Protein AF-A0A060C856-F1 (afdb_monomer_lite)

Foldseek 3Di:
DDDPDDDPPPPPDFDADEDADDDPVVVVVVLVVLLVCQVVVVRHQEHEYEDLQADPVLQVVHDSVSHAADDVVNLVVLLVSCVRNVEYEYEHELVRYDLVSLLSNVVSRYHYHHDNYPDDPVSNVSSVVSD

Organism: NCBI:txid267632

Sequence (131 aa):
DNSAGASPFRYNRPPCRHLITDSQTKRDAAIEAAVSAVRTNKGIAGLHLEGPHIAPSRKGVHSIEFMRALTQEDVTLYINTAKRIGTLLVTLAAEQVTPQQVSQLSKNGVIVSIGHSNCTAPQAKALLLLA

Radius of gyration: 16.31 Å; chains: 1; bounding box: 40×49×33 Å

pLDDT: mean 72.15, std 17.0, range [30.95, 92.12]

Structure (mmCIF, N/CA/C/O backbone):
data_AF-A0A060C856-F1
#
_entry.id   AF-A0A060C856-F1
#
loop_
_atom_site.group_PDB
_atom_site.id
_atom_site.type_symbol
_atom_site.label_atom_id
_atom_site.label_alt_id
_atom_site.label_comp_id
_atom_site.label_asym_id
_atom_site.label_entity_id
_atom_site.label_seq_id
_atom_site.pdbx_PDB_ins_code
_atom_site.Cartn_x
_atom_site.Cartn_y
_atom_site.Cartn_z
_atom_site.occupancy
_atom_site.B_iso_or_equiv
_atom_site.auth_seq_id
_atom_site.auth_comp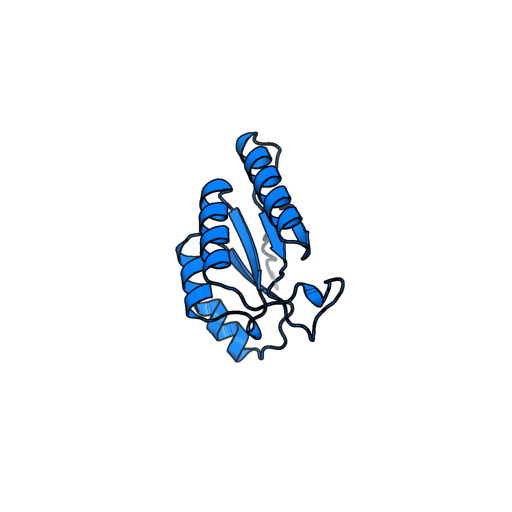_id
_atom_site.auth_asym_id
_atom_site.auth_atom_id
_atom_site.pdbx_PDB_model_num
ATOM 1 N N . ASP A 1 1 ? -30.141 -32.470 -19.690 1.00 45.66 1 ASP A N 1
ATOM 2 C CA . ASP A 1 1 ? -29.035 -32.730 -18.744 1.00 45.66 1 ASP A CA 1
ATOM 3 C C . ASP A 1 1 ? -27.846 -31.819 -19.049 1.00 45.66 1 ASP A C 1
ATOM 5 O O . ASP A 1 1 ? -26.896 -32.215 -19.698 1.00 45.66 1 ASP A O 1
ATOM 9 N N . ASN A 1 2 ? -27.884 -30.567 -18.581 1.00 30.95 2 ASN A N 1
ATOM 10 C CA . ASN A 1 2 ? -26.650 -29.807 -18.349 1.00 30.95 2 ASN A CA 1
ATOM 11 C C . ASN A 1 2 ? -26.927 -28.667 -17.359 1.00 30.95 2 ASN A C 1
ATOM 13 O O . ASN A 1 2 ? -27.214 -27.529 -17.724 1.00 30.95 2 ASN A O 1
ATOM 17 N N . SER A 1 3 ? -26.942 -29.016 -16.078 1.00 36.47 3 SER A N 1
ATOM 18 C CA . SER A 1 3 ? -27.058 -28.101 -14.947 1.00 36.47 3 SER A CA 1
ATOM 19 C C . SER A 1 3 ? -25.671 -27.550 -14.605 1.00 36.47 3 SER A C 1
ATOM 21 O O . SER A 1 3 ? -24.981 -28.063 -13.730 1.00 36.47 3 SER A O 1
ATOM 23 N N . ALA A 1 4 ? -25.255 -26.485 -15.292 1.00 41.16 4 ALA A N 1
ATOM 24 C CA . ALA A 1 4 ? -24.117 -25.675 -14.869 1.00 41.16 4 ALA A CA 1
ATOM 25 C C . ALA A 1 4 ? -24.609 -24.613 -13.872 1.00 41.16 4 ALA A C 1
ATOM 27 O O . ALA A 1 4 ? -25.152 -23.575 -14.249 1.00 41.16 4 ALA A O 1
ATOM 28 N N . GLY A 1 5 ? -24.466 -24.911 -12.580 1.00 33.59 5 GLY A N 1
ATOM 29 C CA . GLY A 1 5 ? -24.758 -23.986 -11.490 1.00 33.59 5 GLY A CA 1
ATOM 30 C C . GLY A 1 5 ? -23.793 -22.801 -11.497 1.00 33.59 5 GLY A C 1
ATOM 31 O O . GLY A 1 5 ? -22.625 -22.935 -11.140 1.00 33.59 5 GLY A O 1
ATOM 32 N N . ALA A 1 6 ? -24.290 -21.624 -11.873 1.00 36.91 6 ALA A N 1
ATOM 33 C CA . ALA A 1 6 ? -23.601 -20.364 -11.641 1.00 36.91 6 ALA A CA 1
ATOM 34 C C . ALA A 1 6 ? -23.678 -20.019 -10.142 1.00 36.91 6 ALA A C 1
ATOM 36 O O . ALA A 1 6 ? -24.733 -19.655 -9.623 1.00 36.91 6 ALA A O 1
ATOM 37 N N . SER A 1 7 ? -22.555 -20.156 -9.438 1.00 37.78 7 SER A N 1
ATOM 38 C CA . SER A 1 7 ? -22.399 -19.700 -8.052 1.00 37.78 7 SER A CA 1
ATOM 39 C C . SER A 1 7 ? -22.501 -18.167 -7.974 1.00 37.78 7 SER A C 1
ATOM 41 O O . SER A 1 7 ? -21.756 -17.479 -8.679 1.00 37.78 7 SER A O 1
ATOM 43 N N . PRO A 1 8 ? -23.344 -17.588 -7.099 1.00 39.88 8 PRO A N 1
ATOM 44 C CA . PRO A 1 8 ? -23.434 -16.149 -6.931 1.00 39.88 8 PRO A CA 1
ATOM 45 C C . PRO A 1 8 ? -22.362 -15.690 -5.934 1.00 39.88 8 PRO A C 1
ATOM 47 O O . PRO A 1 8 ? -22.643 -15.493 -4.753 1.00 39.88 8 PRO A O 1
ATOM 50 N N . PHE A 1 9 ? -21.126 -15.480 -6.393 1.00 33.44 9 PHE A N 1
ATOM 51 C CA . PHE A 1 9 ? -20.144 -14.716 -5.614 1.00 33.44 9 PHE A CA 1
ATOM 52 C C . PHE A 1 9 ? -20.577 -13.240 -5.589 1.00 33.44 9 PHE A C 1
ATOM 54 O O . PHE A 1 9 ? -20.121 -12.407 -6.368 1.00 33.44 9 PHE A O 1
ATOM 61 N N . ARG A 1 10 ? -21.525 -12.908 -4.706 1.00 33.91 10 ARG A N 1
ATOM 62 C CA . ARG A 1 10 ? -21.902 -11.524 -4.412 1.00 33.91 10 ARG A CA 1
ATOM 63 C C . ARG A 1 10 ? -20.791 -10.905 -3.572 1.00 33.91 10 ARG A C 1
ATOM 65 O O . ARG A 1 10 ? -20.646 -11.217 -2.393 1.00 33.91 10 ARG A O 1
ATOM 72 N N . TYR A 1 11 ? -20.002 -10.030 -4.186 1.00 34.84 11 TYR A N 1
ATOM 73 C CA . TYR A 1 11 ? -18.972 -9.244 -3.512 1.00 34.84 11 TYR A CA 1
ATOM 74 C C . TYR A 1 11 ? -19.643 -8.176 -2.632 1.00 34.84 11 TYR A C 1
ATOM 76 O O . TYR A 1 11 ? -19.777 -7.020 -3.015 1.00 34.84 11 TYR A O 1
ATOM 84 N N . ASN A 1 12 ? -20.128 -8.574 -1.455 1.00 35.34 12 ASN A N 1
ATOM 85 C CA . ASN A 1 12 ? -20.744 -7.669 -0.486 1.00 35.34 12 ASN A CA 1
ATOM 86 C C . ASN A 1 12 ? -19.657 -6.970 0.350 1.00 35.34 12 ASN A C 1
ATOM 88 O O . ASN A 1 12 ? -19.565 -7.173 1.560 1.00 35.34 12 ASN A O 1
ATOM 92 N N . ARG A 1 13 ? -18.770 -6.205 -0.303 1.00 44.44 13 ARG A N 1
ATOM 93 C CA . ARG A 1 13 ? -17.803 -5.342 0.391 1.00 44.44 13 ARG A CA 1
ATOM 94 C C . ARG A 1 13 ? -18.301 -3.893 0.348 1.00 44.44 13 ARG A C 1
ATOM 96 O O . ARG A 1 13 ? -18.579 -3.408 -0.749 1.00 44.44 13 ARG A O 1
ATOM 103 N N . PRO A 1 14 ? -18.421 -3.199 1.496 1.00 44.91 14 PRO A N 1
ATOM 104 C CA . PRO A 1 14 ? -18.773 -1.780 1.521 1.00 44.91 14 PRO A CA 1
ATOM 105 C C . PRO A 1 14 ? -17.784 -0.962 0.673 1.00 44.91 14 PRO A C 1
ATOM 107 O O . PRO A 1 14 ? -16.617 -1.352 0.569 1.00 44.91 14 PRO A O 1
ATOM 110 N N . PRO A 1 15 ? -18.208 0.160 0.065 1.00 45.41 15 PRO A N 1
ATOM 111 C CA . PRO A 1 15 ? -17.361 0.916 -0.851 1.00 45.41 15 PRO A CA 1
ATOM 112 C C . PRO A 1 15 ? -16.123 1.479 -0.133 1.00 45.41 15 PRO A C 1
ATOM 114 O O . PRO A 1 15 ? -16.231 2.302 0.777 1.00 45.41 15 PRO A O 1
ATOM 117 N N . CYS A 1 16 ? -14.930 1.059 -0.561 1.00 43.09 16 CYS A N 1
ATOM 118 C CA . CYS A 1 16 ? -13.670 1.691 -0.167 1.00 43.09 16 CYS A CA 1
ATOM 119 C C . CYS A 1 16 ? -13.516 3.027 -0.911 1.00 43.09 16 CYS A C 1
ATOM 121 O O . CYS A 1 16 ? -13.671 3.079 -2.136 1.00 43.09 16 CYS A O 1
ATOM 123 N N . ARG A 1 17 ? -13.178 4.114 -0.204 1.00 54.59 17 ARG A N 1
ATOM 124 C CA . ARG A 1 17 ? -12.761 5.357 -0.876 1.00 54.59 17 ARG A CA 1
ATOM 125 C C . ARG A 1 17 ? -11.376 5.153 -1.489 1.00 54.59 17 ARG A C 1
ATOM 127 O O . ARG A 1 17 ? -10.474 4.646 -0.825 1.00 54.59 17 ARG A O 1
ATOM 134 N N . HIS A 1 18 ? -11.251 5.539 -2.753 1.00 55.03 18 HIS A N 1
ATOM 135 C CA . HIS A 1 18 ? -10.033 5.424 -3.548 1.00 55.03 18 HIS A CA 1
ATOM 136 C C . HIS A 1 18 ? -9.287 6.757 -3.528 1.00 55.03 18 HIS A C 1
ATOM 138 O O . HIS A 1 18 ? -9.886 7.794 -3.819 1.00 55.03 18 HIS A O 1
ATOM 144 N N . LEU A 1 19 ? -7.996 6.728 -3.202 1.00 61.50 19 LEU A N 1
ATOM 145 C CA . LEU A 1 19 ? -7.082 7.826 -3.491 1.00 61.50 19 LEU A CA 1
ATOM 146 C C . LEU A 1 19 ? -6.173 7.415 -4.649 1.00 61.50 19 LEU A C 1
ATOM 148 O O . LEU A 1 19 ? -5.381 6.483 -4.523 1.00 61.50 19 LEU A O 1
ATOM 152 N N . ILE A 1 20 ? -6.282 8.153 -5.748 1.00 60.28 20 ILE A N 1
ATOM 153 C CA . ILE A 1 20 ? -5.380 8.089 -6.900 1.00 60.28 20 ILE A CA 1
ATOM 154 C C . ILE A 1 20 ? -4.147 8.942 -6.563 1.00 60.28 20 ILE A C 1
ATOM 156 O O . ILE A 1 20 ? -4.299 9.986 -5.932 1.00 60.28 20 ILE A O 1
ATOM 160 N N . THR A 1 21 ? -2.945 8.476 -6.925 1.00 52.56 21 THR A N 1
ATOM 161 C CA . THR A 1 21 ? -1.645 9.103 -6.588 1.00 52.56 21 THR A CA 1
ATOM 162 C C . THR A 1 21 ? -1.682 10.627 -6.582 1.00 52.56 21 THR A C 1
ATOM 164 O O . THR A 1 21 ? -2.020 11.252 -7.584 1.00 52.56 21 THR A O 1
ATOM 167 N N . ASP A 1 22 ? -1.240 11.213 -5.473 1.00 60.25 22 ASP A N 1
ATOM 168 C CA . ASP A 1 22 ? -1.159 12.658 -5.282 1.00 60.25 22 ASP A CA 1
ATOM 169 C C . ASP A 1 22 ? -0.044 12.985 -4.265 1.00 60.25 22 ASP A C 1
ATOM 171 O O . ASP A 1 22 ? 0.667 12.086 -3.801 1.00 60.25 22 ASP A O 1
ATOM 175 N N . SER A 1 23 ? 0.133 14.261 -3.913 1.00 67.38 23 SER A N 1
ATOM 176 C CA . SER A 1 23 ? 1.178 14.707 -2.981 1.00 67.38 23 SER A CA 1
ATOM 177 C C . SER A 1 23 ? 1.114 14.010 -1.611 1.00 67.38 23 SER A C 1
ATOM 179 O O . SER A 1 23 ? 0.050 13.583 -1.154 1.00 67.38 23 SER A O 1
ATOM 181 N N . GLN A 1 24 ? 2.253 13.940 -0.905 1.00 71.06 24 GLN A N 1
ATOM 182 C CA . GLN A 1 24 ? 2.327 13.336 0.437 1.00 71.06 24 GLN A CA 1
ATOM 183 C C . GLN A 1 24 ? 1.300 13.952 1.398 1.00 71.06 24 GLN A C 1
ATOM 185 O O . GLN A 1 24 ? 0.558 13.221 2.044 1.00 71.06 24 GLN A O 1
ATOM 190 N N . THR A 1 25 ? 1.153 15.279 1.377 1.00 73.38 25 THR A N 1
ATOM 191 C CA . THR A 1 25 ? 0.169 16.016 2.182 1.00 73.38 25 THR A CA 1
ATOM 192 C C . THR A 1 25 ? -1.267 15.545 1.947 1.00 73.38 25 THR A C 1
ATOM 194 O O . THR A 1 25 ? -2.046 15.431 2.891 1.00 73.38 25 THR A O 1
ATOM 197 N N . LYS A 1 26 ? -1.639 15.245 0.697 1.00 75.88 26 LYS A N 1
ATOM 198 C CA . LYS A 1 26 ? -2.982 14.746 0.378 1.00 75.88 26 LYS A CA 1
ATOM 199 C C . LYS A 1 26 ? -3.163 13.280 0.756 1.00 75.88 26 LYS A C 1
ATOM 201 O O . LYS A 1 26 ? -4.253 12.924 1.198 1.00 75.88 26 LYS A O 1
ATOM 206 N N . ARG A 1 27 ? -2.119 12.445 0.639 1.00 80.88 27 ARG A N 1
ATOM 207 C CA . ARG A 1 27 ? -2.150 11.067 1.166 1.00 80.88 27 ARG A CA 1
ATOM 208 C C . ARG A 1 27 ? -2.420 11.074 2.666 1.00 80.88 27 ARG A C 1
ATOM 210 O O . ARG A 1 27 ? -3.336 10.391 3.112 1.00 80.88 27 ARG A O 1
ATOM 217 N N . ASP A 1 28 ? -1.685 11.890 3.413 1.00 81.25 28 ASP A N 1
ATOM 218 C CA . ASP A 1 28 ? -1.814 11.966 4.868 1.00 81.25 28 ASP A CA 1
ATOM 219 C C . ASP A 1 28 ? -3.199 12.495 5.268 1.00 81.25 28 ASP A C 1
ATOM 221 O O . ASP A 1 28 ? -3.876 11.901 6.107 1.00 81.25 28 ASP A O 1
ATOM 225 N N . ALA A 1 29 ? -3.692 13.538 4.590 1.00 82.56 29 ALA A N 1
ATOM 226 C CA . ALA A 1 29 ? -5.046 14.048 4.804 1.00 82.56 29 ALA A CA 1
ATOM 227 C C . ALA A 1 29 ? -6.132 12.997 4.504 1.00 82.56 29 ALA A C 1
ATOM 229 O O . ALA A 1 29 ? -7.111 12.883 5.245 1.00 82.56 29 ALA A O 1
ATOM 230 N N . ALA A 1 30 ? -5.967 12.203 3.441 1.00 82.44 30 ALA A N 1
ATOM 231 C CA . ALA A 1 30 ? -6.892 11.124 3.102 1.00 82.44 30 ALA A CA 1
ATOM 232 C C . ALA A 1 30 ? -6.866 9.993 4.142 1.00 82.44 30 ALA A C 1
ATOM 234 O O . ALA A 1 30 ? -7.927 9.477 4.501 1.00 82.44 30 ALA A O 1
ATOM 235 N N . ILE A 1 31 ? -5.681 9.641 4.654 1.00 84.12 31 ILE A N 1
ATOM 236 C CA . ILE A 1 31 ? -5.518 8.666 5.737 1.00 84.12 31 ILE A CA 1
ATOM 237 C C . ILE A 1 31 ? -6.264 9.142 6.985 1.00 84.12 31 ILE A C 1
ATOM 239 O O . ILE A 1 31 ? -7.096 8.403 7.510 1.00 84.12 31 ILE A O 1
ATOM 243 N N . GLU A 1 32 ? -6.046 10.381 7.428 1.00 86.06 32 GLU A N 1
ATOM 244 C CA . GLU A 1 32 ? -6.718 10.916 8.618 1.00 86.06 32 GLU A CA 1
ATOM 245 C C . GLU A 1 32 ? -8.241 10.994 8.446 1.00 86.06 32 GLU A C 1
ATOM 247 O O . GLU A 1 32 ? -9.000 10.611 9.344 1.00 86.06 32 GLU A O 1
ATOM 252 N N . ALA A 1 33 ? -8.712 11.409 7.267 1.00 83.50 33 ALA A N 1
ATOM 253 C CA . ALA A 1 33 ? -10.137 11.424 6.955 1.00 83.50 33 ALA A CA 1
ATOM 254 C C . ALA A 1 33 ? -10.751 10.013 6.999 1.00 83.50 33 ALA A C 1
ATOM 256 O O . ALA A 1 33 ? -11.846 9.833 7.541 1.00 83.50 33 ALA A O 1
ATOM 257 N N . ALA A 1 34 ? -10.049 9.007 6.471 1.00 81.62 34 ALA A N 1
ATOM 258 C CA . ALA A 1 34 ? -10.493 7.617 6.495 1.00 81.62 34 ALA A CA 1
ATOM 259 C C . ALA A 1 34 ? -10.506 7.042 7.920 1.00 81.62 34 ALA A C 1
ATOM 261 O O . ALA A 1 34 ? -11.502 6.437 8.316 1.00 81.62 34 ALA A O 1
ATOM 262 N N . VAL A 1 35 ? -9.465 7.295 8.722 1.00 83.69 35 VAL A N 1
ATOM 263 C CA . VAL A 1 35 ? -9.412 6.895 10.140 1.00 83.69 35 VAL A CA 1
ATOM 264 C C . VAL A 1 35 ? -10.597 7.477 10.908 1.00 83.69 35 VAL A C 1
ATOM 266 O O . VAL A 1 35 ? -11.287 6.757 11.632 1.00 83.69 35 VAL A O 1
ATOM 269 N N . SER A 1 36 ? -10.871 8.770 10.732 1.00 84.19 36 SER A N 1
ATOM 270 C CA . SER A 1 36 ? -12.007 9.437 11.373 1.00 84.19 36 SER A CA 1
ATOM 271 C C . SER A 1 36 ? -13.348 8.821 10.954 1.00 84.19 36 SER A C 1
ATOM 273 O O . SER A 1 36 ? -14.212 8.554 11.795 1.00 84.19 36 SER A O 1
ATOM 275 N N . ALA A 1 37 ? -13.521 8.527 9.663 1.00 80.38 37 ALA A N 1
ATOM 276 C CA . ALA A 1 37 ? -14.757 7.953 9.142 1.00 80.38 37 ALA A CA 1
ATOM 277 C C . ALA A 1 37 ? -15.010 6.510 9.606 1.00 80.38 37 ALA A C 1
ATOM 279 O O . ALA A 1 37 ? -16.151 6.182 9.934 1.00 80.38 37 ALA A O 1
ATOM 280 N N . VAL A 1 38 ? -13.966 5.675 9.685 1.00 78.56 38 VAL A N 1
ATOM 281 C CA . VAL A 1 38 ? -14.064 4.312 10.237 1.00 78.56 38 VAL A CA 1
ATOM 282 C C . VAL A 1 38 ? -14.438 4.368 11.717 1.00 78.56 38 VAL A C 1
ATOM 284 O O . VAL A 1 38 ? -15.393 3.718 12.136 1.00 78.56 38 VAL A O 1
ATOM 287 N N . ARG A 1 39 ? -13.761 5.211 12.510 1.00 80.00 39 ARG A N 1
ATOM 288 C CA . ARG A 1 39 ? -14.048 5.360 13.950 1.00 80.00 39 ARG A CA 1
ATOM 289 C C . ARG A 1 39 ? -15.462 5.855 14.240 1.00 80.00 39 ARG A C 1
ATOM 291 O O . ARG A 1 39 ? -16.020 5.522 15.278 1.00 80.00 39 ARG A O 1
ATOM 298 N N . THR A 1 40 ? -16.027 6.659 13.344 1.00 82.88 40 THR A N 1
ATOM 299 C CA . THR A 1 40 ? -17.390 7.198 13.473 1.00 82.88 40 THR A CA 1
ATOM 300 C C . THR A 1 40 ? -18.440 6.363 12.733 1.00 82.88 40 THR A C 1
ATOM 302 O O . THR A 1 40 ? -19.584 6.794 12.617 1.00 82.88 40 THR A O 1
ATOM 305 N N . ASN A 1 41 ? -18.063 5.172 12.247 1.00 72.12 41 ASN A N 1
ATOM 306 C CA . ASN A 1 41 ? -18.912 4.211 11.541 1.00 72.12 41 ASN A CA 1
ATOM 307 C C . ASN A 1 41 ? -19.729 4.823 10.384 1.00 72.12 41 ASN A C 1
ATOM 309 O O . ASN A 1 41 ? -20.880 4.461 10.147 1.00 72.12 41 ASN A O 1
ATOM 313 N N . LYS A 1 42 ? -19.131 5.757 9.632 1.00 70.50 42 LYS A N 1
ATOM 314 C CA . LYS A 1 42 ? -19.785 6.481 8.522 1.00 70.50 42 LYS A CA 1
ATOM 315 C C . LYS A 1 42 ? -19.896 5.658 7.226 1.00 70.50 42 LYS A C 1
ATOM 317 O O . LYS A 1 42 ? -19.812 6.212 6.133 1.00 70.50 42 LYS A O 1
ATOM 322 N N . GLY A 1 43 ? -20.043 4.336 7.331 1.00 66.94 43 GLY A N 1
ATOM 323 C CA . GLY A 1 43 ? -20.219 3.440 6.181 1.00 66.94 43 GLY A CA 1
ATOM 324 C C . GLY A 1 43 ? -18.973 3.221 5.311 1.00 66.94 43 GLY A C 1
ATOM 325 O O . GLY A 1 43 ? -19.098 2.722 4.196 1.00 66.94 43 GLY A O 1
ATOM 326 N N . ILE A 1 44 ? -17.778 3.576 5.797 1.00 68.12 44 ILE A N 1
ATOM 327 C CA . ILE A 1 44 ? -16.497 3.292 5.130 1.00 68.12 44 ILE A CA 1
ATOM 328 C C . ILE A 1 44 ? -15.846 2.093 5.822 1.00 68.12 44 ILE A C 1
ATOM 330 O O . ILE A 1 44 ? -15.646 2.120 7.032 1.00 68.12 44 ILE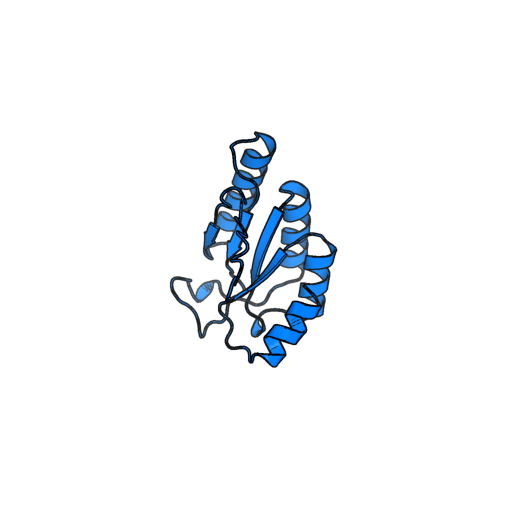 A O 1
ATOM 334 N N . ALA A 1 45 ? -15.503 1.057 5.053 1.00 72.06 45 ALA A N 1
ATOM 335 C CA . ALA A 1 45 ? -14.872 -0.163 5.572 1.00 72.06 45 ALA A CA 1
ATOM 336 C C . ALA A 1 45 ? -13.338 -0.154 5.498 1.00 72.06 45 ALA A C 1
ATOM 338 O O . ALA A 1 45 ? -12.690 -1.032 6.065 1.00 72.06 45 ALA A O 1
ATOM 339 N N . GLY A 1 46 ? -12.757 0.807 4.778 1.00 80.06 46 GLY A N 1
ATOM 340 C CA . GLY A 1 46 ? -11.323 0.859 4.547 1.00 80.06 46 GLY A CA 1
ATOM 341 C C . GLY A 1 46 ? -10.889 1.949 3.576 1.00 80.06 46 GLY A C 1
ATOM 342 O O . GLY A 1 46 ? -11.701 2.736 3.081 1.00 80.06 46 GLY A O 1
ATOM 343 N N . LEU A 1 47 ? -9.590 1.960 3.295 1.00 84.06 47 LEU A N 1
ATOM 344 C CA . LEU A 1 47 ? -8.938 2.892 2.379 1.00 84.06 47 LEU A CA 1
ATOM 345 C C . LEU A 1 47 ? -8.221 2.117 1.270 1.00 84.06 47 LEU A C 1
ATOM 347 O O . LEU A 1 47 ? -7.570 1.110 1.546 1.00 84.06 47 LEU A O 1
ATOM 351 N N . HIS A 1 48 ? -8.328 2.591 0.028 1.00 85.88 48 HIS A N 1
ATOM 352 C CA . HIS A 1 48 ? -7.520 2.106 -1.089 1.00 85.88 48 HIS A CA 1
ATOM 353 C C . HIS A 1 48 ? -6.579 3.219 -1.564 1.00 85.88 48 HIS A C 1
ATOM 355 O O . HIS A 1 48 ? -7.041 4.274 -2.001 1.00 85.88 48 HIS A O 1
ATOM 361 N N . LEU A 1 49 ? -5.271 2.978 -1.464 1.00 81.50 49 LEU A N 1
ATOM 362 C CA . LEU A 1 49 ? -4.212 3.848 -1.970 1.00 81.50 49 LEU A CA 1
ATOM 363 C C . LEU A 1 49 ? -3.659 3.300 -3.291 1.00 81.50 49 LEU A C 1
ATOM 365 O O . LEU A 1 49 ? -3.125 2.193 -3.334 1.00 81.50 49 LEU A O 1
ATOM 369 N N . GLU A 1 50 ? -3.765 4.076 -4.363 1.00 76.56 50 GLU A N 1
ATOM 370 C CA . GLU A 1 50 ? -3.302 3.702 -5.699 1.00 76.56 50 GLU A CA 1
ATOM 371 C C . GLU A 1 50 ? -2.087 4.556 -6.101 1.00 76.56 50 GLU A C 1
ATOM 373 O O . GLU A 1 50 ? -2.213 5.690 -6.574 1.00 76.56 50 GLU A O 1
ATOM 378 N N . GLY A 1 51 ? -0.890 4.004 -5.872 1.00 68.56 51 GLY A N 1
ATOM 379 C CA . GLY A 1 51 ? 0.411 4.679 -5.976 1.00 68.56 51 GLY A CA 1
ATOM 380 C C . GLY A 1 51 ? 0.796 5.507 -4.735 1.00 68.56 51 GLY A C 1
ATOM 381 O O . GLY A 1 51 ? 0.109 5.441 -3.714 1.00 68.56 51 GLY A O 1
ATOM 382 N N . PRO A 1 52 ? 1.935 6.235 -4.740 1.00 68.19 52 PRO A N 1
ATOM 383 C CA . PRO A 1 52 ? 2.739 6.682 -5.889 1.00 68.19 52 PRO A CA 1
ATOM 384 C C . PRO A 1 52 ? 3.688 5.646 -6.511 1.00 68.19 52 PRO A C 1
ATOM 386 O O . PRO A 1 52 ? 4.353 5.939 -7.500 1.00 68.19 52 PRO A O 1
ATOM 389 N N . HIS A 1 53 ? 3.785 4.444 -5.950 1.00 74.75 53 HIS A N 1
ATOM 390 C CA . HIS A 1 53 ? 4.744 3.417 -6.376 1.00 74.75 53 HIS A CA 1
ATOM 391 C C . HIS A 1 53 ? 4.258 2.644 -7.609 1.00 74.75 53 HIS A C 1
ATOM 393 O O . HIS A 1 53 ? 4.125 1.427 -7.564 1.00 74.75 53 HIS A O 1
ATOM 399 N N . ILE A 1 54 ? 3.934 3.352 -8.688 1.00 69.25 54 ILE A N 1
ATOM 400 C CA . ILE A 1 54 ? 3.429 2.799 -9.954 1.00 69.25 54 ILE A CA 1
ATOM 401 C C . ILE A 1 54 ? 4.475 2.929 -11.068 1.00 69.25 54 ILE A C 1
ATOM 403 O O . ILE A 1 54 ? 5.404 3.729 -10.959 1.00 69.25 54 ILE A O 1
ATOM 407 N N . ALA A 1 55 ? 4.351 2.147 -12.144 1.00 62.38 55 ALA A N 1
ATOM 408 C CA . ALA A 1 55 ? 5.319 2.184 -13.231 1.00 62.38 55 ALA A CA 1
ATOM 409 C C . ALA A 1 55 ? 5.184 3.467 -14.066 1.00 62.38 55 ALA A C 1
ATOM 411 O O . ALA A 1 55 ? 4.094 3.747 -14.580 1.00 62.38 55 ALA A O 1
ATOM 412 N N . PRO A 1 56 ? 6.293 4.180 -14.341 1.00 58.81 56 PRO A N 1
ATOM 413 C CA . PRO A 1 56 ? 6.288 5.347 -15.227 1.00 58.81 56 PRO A CA 1
ATOM 414 C C . PRO A 1 56 ? 5.746 5.064 -16.635 1.00 58.81 56 PRO A C 1
ATOM 416 O O . PRO A 1 56 ? 5.140 5.929 -17.267 1.00 58.81 56 PRO A O 1
ATOM 419 N N . SER A 1 57 ? 5.915 3.832 -17.120 1.00 55.00 57 SER A N 1
ATOM 420 C CA . SER A 1 57 ? 5.443 3.373 -18.432 1.00 55.00 57 SER A CA 1
ATOM 421 C C . SER A 1 57 ? 3.922 3.168 -18.513 1.00 55.00 57 SER A C 1
ATOM 423 O O . SER A 1 57 ? 3.379 3.087 -19.613 1.00 55.00 57 SER A O 1
ATOM 425 N N . ARG A 1 58 ? 3.217 3.119 -17.372 1.00 54.34 58 ARG A N 1
ATOM 426 C CA . ARG A 1 58 ? 1.762 2.899 -17.253 1.00 54.34 58 ARG A CA 1
ATOM 427 C C . ARG A 1 58 ? 1.068 4.088 -16.571 1.00 54.34 58 ARG A C 1
ATOM 429 O O . ARG A 1 58 ? 0.087 3.917 -15.863 1.00 54.34 58 ARG A O 1
ATOM 436 N N . LYS A 1 59 ? 1.575 5.304 -16.804 1.00 50.06 59 LYS A N 1
ATOM 437 C CA . LYS A 1 59 ? 1.205 6.534 -16.080 1.00 50.06 59 LYS A CA 1
ATOM 438 C C . LYS A 1 59 ? -0.290 6.86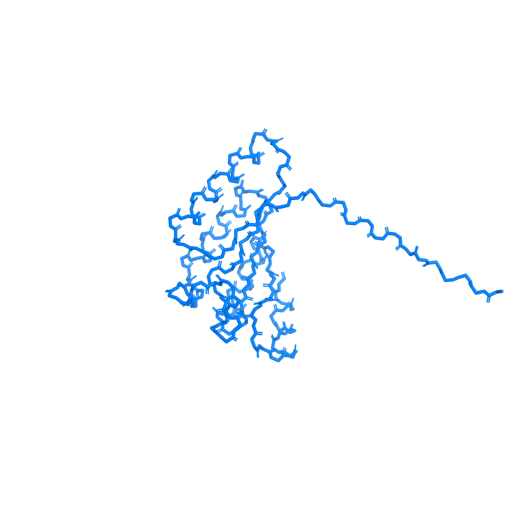4 -15.978 1.00 50.06 59 LYS A C 1
ATOM 440 O O . LYS A 1 59 ? -0.682 7.464 -14.987 1.00 50.06 59 LYS A O 1
ATOM 445 N N . GLY A 1 60 ? -1.129 6.516 -16.958 1.00 58.19 60 GLY A N 1
ATOM 446 C CA . GLY A 1 60 ? -2.551 6.896 -16.936 1.00 58.19 60 GLY A CA 1
ATOM 447 C C . GLY A 1 60 ? -2.754 8.388 -16.603 1.00 58.19 60 GLY A C 1
ATOM 448 O O . GLY A 1 60 ? -2.151 9.243 -17.246 1.00 58.19 60 GLY A O 1
ATOM 449 N N . VAL A 1 61 ? -3.559 8.685 -15.575 1.00 51.22 61 VAL A N 1
ATOM 450 C CA . VAL A 1 61 ? -3.821 10.040 -15.029 1.00 51.22 61 VAL A CA 1
ATOM 451 C C . VAL A 1 61 ? -2.853 10.477 -13.913 1.00 51.22 61 VAL A C 1
ATOM 453 O O . VAL A 1 61 ? -3.036 11.539 -13.323 1.00 51.22 61 VAL A O 1
ATOM 456 N N . HIS A 1 62 ? -1.842 9.671 -13.586 1.00 56.47 62 HIS A N 1
ATOM 457 C CA . HIS A 1 62 ? -0.941 9.922 -12.463 1.00 56.47 62 HIS A CA 1
ATOM 458 C C . HIS A 1 62 ? 0.232 10.830 -12.867 1.00 56.47 62 HIS A C 1
ATOM 460 O O . HIS A 1 62 ? 0.890 10.608 -13.888 1.00 56.47 62 HIS A O 1
ATOM 466 N N . SER A 1 63 ? 0.537 11.831 -12.037 1.00 55.50 63 SER A N 1
ATOM 467 C CA . SER A 1 63 ? 1.671 12.737 -12.251 1.00 55.50 63 SER A CA 1
ATOM 468 C C . SER A 1 63 ? 3.003 12.005 -12.079 1.00 55.50 63 SER A C 1
ATOM 470 O O . SER A 1 63 ? 3.317 11.507 -10.997 1.00 55.50 63 SER A O 1
ATOM 472 N N . ILE A 1 64 ? 3.805 11.983 -13.148 1.00 58.06 64 ILE A N 1
ATOM 473 C CA . ILE A 1 64 ? 5.119 11.314 -13.206 1.00 58.06 64 ILE A CA 1
ATOM 474 C C . ILE A 1 64 ? 6.052 11.797 -12.085 1.00 58.06 64 ILE A C 1
ATOM 476 O O . ILE A 1 64 ? 6.823 11.010 -11.549 1.00 58.06 64 ILE A O 1
ATOM 480 N N . GLU A 1 65 ? 5.943 13.065 -11.690 1.00 57.62 65 GLU A N 1
ATOM 481 C CA . GLU A 1 65 ? 6.807 13.709 -10.691 1.00 57.62 65 GLU A CA 1
ATOM 482 C C . GLU A 1 65 ? 6.738 13.077 -9.295 1.00 57.62 65 GLU A C 1
ATOM 484 O O . GLU A 1 65 ? 7.665 13.232 -8.504 1.00 57.62 65 GLU A O 1
ATOM 489 N N . PHE A 1 66 ? 5.667 12.342 -8.983 1.00 60.59 66 PHE A N 1
ATOM 490 C CA . PHE A 1 66 ? 5.527 11.669 -7.693 1.00 60.59 66 PHE A CA 1
ATOM 491 C C . PHE A 1 66 ? 5.867 10.181 -7.748 1.00 60.59 66 PHE A C 1
ATOM 493 O O . PHE A 1 66 ? 5.943 9.555 -6.692 1.00 60.59 66 PHE A O 1
ATOM 500 N N . MET A 1 67 ? 6.092 9.612 -8.938 1.00 70.62 67 MET A N 1
ATOM 501 C CA . MET A 1 67 ? 6.384 8.189 -9.095 1.00 70.62 67 MET A CA 1
ATOM 502 C C . MET A 1 67 ? 7.770 7.863 -8.552 1.00 70.62 67 MET A C 1
ATOM 504 O O . MET A 1 67 ? 8.781 8.384 -9.019 1.00 70.62 67 MET A O 1
ATOM 508 N N . ARG A 1 68 ? 7.817 6.983 -7.554 1.00 78.00 68 ARG A N 1
ATOM 509 C CA . ARG A 1 68 ? 9.061 6.598 -6.884 1.00 78.00 68 ARG A CA 1
ATOM 510 C C . ARG A 1 68 ? 8.965 5.208 -6.283 1.00 78.00 68 ARG A C 1
ATOM 512 O O . ARG A 1 68 ? 7.870 4.745 -5.952 1.00 78.00 68 ARG A O 1
ATOM 519 N N . ALA A 1 69 ? 10.122 4.603 -6.042 1.00 84.06 69 ALA A N 1
ATOM 520 C CA . ALA A 1 69 ? 10.207 3.334 -5.338 1.00 84.06 69 ALA A CA 1
ATOM 521 C C . ALA A 1 69 ? 9.617 3.449 -3.924 1.00 84.06 69 ALA A C 1
ATOM 523 O O . ALA A 1 69 ? 9.642 4.517 -3.296 1.00 84.06 69 ALA A O 1
ATOM 524 N N . LEU A 1 70 ? 9.062 2.341 -3.441 1.00 87.50 70 LEU A N 1
ATOM 525 C CA . LEU A 1 70 ? 8.583 2.207 -2.072 1.00 87.50 70 LEU A CA 1
ATOM 526 C C . LEU A 1 70 ? 9.772 2.287 -1.113 1.00 87.50 70 LEU A C 1
ATOM 528 O O . LEU A 1 70 ? 10.722 1.512 -1.242 1.00 87.50 70 LEU A O 1
ATOM 532 N N . THR A 1 71 ? 9.730 3.210 -0.152 1.00 90.12 71 THR A N 1
ATOM 533 C CA . THR A 1 71 ? 10.775 3.324 0.876 1.00 90.12 71 THR A CA 1
ATOM 534 C C . THR A 1 71 ? 10.350 2.627 2.166 1.00 90.12 71 THR A C 1
ATOM 536 O O . THR A 1 71 ? 9.197 2.219 2.329 1.00 90.12 71 THR A O 1
ATOM 539 N N . GLN A 1 72 ? 11.281 2.465 3.108 1.00 89.19 72 GLN A N 1
ATOM 540 C CA . GLN A 1 72 ? 10.974 1.840 4.397 1.00 89.19 72 GLN A CA 1
ATOM 541 C C . GLN A 1 72 ? 10.033 2.706 5.254 1.00 89.19 72 GLN A C 1
ATOM 543 O O . GLN A 1 72 ? 9.233 2.185 6.039 1.00 89.19 72 GLN A O 1
ATOM 548 N N . GLU A 1 73 ? 10.084 4.025 5.077 1.00 89.25 73 GLU A N 1
ATOM 549 C CA . GLU A 1 73 ? 9.176 4.979 5.712 1.00 89.25 73 GLU A CA 1
ATOM 550 C C . GLU A 1 73 ? 7.739 4.766 5.222 1.00 89.25 73 GLU A C 1
ATOM 552 O O . GLU A 1 73 ? 6.825 4.708 6.043 1.00 89.25 73 GLU A O 1
ATOM 557 N N . ASP A 1 74 ? 7.531 4.554 3.915 1.00 89.38 74 ASP A N 1
ATOM 558 C CA . ASP A 1 74 ? 6.202 4.233 3.378 1.00 89.38 74 ASP A CA 1
ATOM 559 C C . ASP A 1 74 ? 5.682 2.896 3.914 1.00 89.38 74 ASP A C 1
ATOM 561 O O . ASP A 1 74 ? 4.512 2.792 4.279 1.00 89.38 74 ASP A O 1
ATOM 565 N N . VAL A 1 75 ? 6.546 1.877 4.011 1.00 90.62 75 VAL A N 1
ATOM 566 C CA . VAL A 1 75 ? 6.166 0.582 4.601 1.00 90.62 75 VAL A CA 1
ATOM 567 C C . VAL A 1 75 ? 5.663 0.778 6.029 1.00 90.62 75 VAL A C 1
ATOM 569 O O . VAL A 1 75 ? 4.595 0.286 6.394 1.00 90.62 75 VAL A O 1
ATOM 572 N N . THR A 1 76 ? 6.400 1.549 6.828 1.00 92.06 76 THR A N 1
ATOM 573 C CA . THR A 1 76 ? 6.030 1.857 8.215 1.00 92.06 76 THR A CA 1
ATOM 574 C C . THR A 1 76 ? 4.709 2.628 8.282 1.00 92.06 76 THR A C 1
ATOM 576 O O . THR A 1 76 ? 3.836 2.297 9.089 1.00 92.06 76 THR A O 1
ATOM 579 N N . LEU A 1 77 ? 4.523 3.613 7.399 1.00 90.56 77 LEU A N 1
ATOM 580 C CA . LEU A 1 77 ? 3.293 4.395 7.286 1.00 90.56 77 LEU A CA 1
ATOM 581 C C . LEU A 1 77 ? 2.081 3.513 6.963 1.00 90.56 77 LEU A C 1
ATOM 583 O O . LEU A 1 77 ? 1.051 3.620 7.635 1.00 90.56 77 LEU A O 1
ATOM 587 N N . TYR A 1 78 ? 2.185 2.629 5.969 1.00 91.38 78 TYR A N 1
ATOM 588 C CA . TYR A 1 78 ? 1.079 1.763 5.555 1.00 91.38 78 TYR A CA 1
ATOM 589 C C . TYR A 1 78 ? 0.720 0.741 6.632 1.00 91.38 78 TYR A C 1
ATOM 591 O O . TYR A 1 78 ? -0.462 0.551 6.915 1.00 91.38 78 TYR A O 1
ATOM 599 N N . ILE A 1 79 ? 1.711 0.162 7.313 1.00 92.06 79 ILE A N 1
ATOM 600 C CA . ILE A 1 79 ? 1.479 -0.742 8.448 1.00 92.06 79 ILE A CA 1
ATOM 601 C C . ILE A 1 79 ? 0.732 -0.024 9.578 1.00 92.06 79 ILE A C 1
ATOM 603 O O . ILE A 1 79 ? -0.264 -0.531 10.098 1.00 92.06 79 ILE A O 1
ATOM 607 N N . ASN A 1 80 ? 1.178 1.176 9.951 1.00 91.19 80 ASN A N 1
ATOM 608 C CA . ASN A 1 80 ? 0.516 1.961 10.992 1.00 91.19 80 ASN A CA 1
ATOM 609 C C . ASN A 1 80 ? -0.899 2.379 10.572 1.00 91.19 80 ASN A C 1
ATOM 611 O O . ASN A 1 80 ? -1.817 2.381 11.390 1.00 91.19 80 ASN A O 1
ATOM 615 N N . THR A 1 81 ? -1.097 2.682 9.292 1.00 88.50 81 THR A N 1
ATOM 616 C CA . THR A 1 81 ? -2.405 3.026 8.731 1.00 88.50 81 THR A CA 1
ATOM 617 C C . THR A 1 81 ? -3.366 1.839 8.769 1.00 88.50 81 THR A C 1
ATOM 619 O O . THR A 1 81 ? -4.495 1.992 9.236 1.00 88.50 81 THR A O 1
ATOM 622 N N . ALA A 1 82 ? -2.926 0.645 8.364 1.00 89.19 82 ALA A N 1
ATOM 623 C CA . ALA A 1 82 ? -3.737 -0.571 8.425 1.00 89.19 82 ALA A CA 1
ATOM 624 C C . ALA A 1 82 ? -4.196 -0.883 9.855 1.00 89.19 82 ALA A C 1
ATOM 626 O O . ALA A 1 82 ? -5.373 -1.154 10.072 1.00 89.19 82 ALA A O 1
ATOM 627 N N . LYS A 1 83 ? -3.318 -0.716 10.854 1.00 89.44 83 LYS A N 1
ATOM 628 C CA . LYS A 1 83 ? -3.681 -0.866 12.277 1.00 89.44 83 LYS A CA 1
ATOM 629 C C . LYS A 1 83 ? -4.764 0.118 12.736 1.00 89.44 83 LYS A C 1
ATOM 631 O O . LYS A 1 83 ? -5.534 -0.205 13.634 1.00 89.44 83 LYS A O 1
ATOM 636 N N . ARG A 1 84 ? -4.823 1.317 12.147 1.00 88.81 84 ARG A N 1
ATOM 637 C CA . ARG A 1 84 ? -5.790 2.370 12.512 1.00 88.81 84 ARG A CA 1
ATOM 638 C C . ARG A 1 84 ? -7.126 2.246 11.774 1.00 88.81 84 ARG A C 1
ATOM 640 O O . ARG A 1 84 ? -8.149 2.632 12.331 1.00 88.81 84 ARG A O 1
ATOM 647 N N . ILE A 1 85 ? -7.109 1.763 10.530 1.00 83.25 85 ILE A N 1
ATOM 648 C CA . ILE A 1 85 ? -8.273 1.712 9.622 1.00 83.25 85 ILE A CA 1
ATOM 649 C C . ILE A 1 85 ? -8.901 0.308 9.566 1.00 83.25 85 ILE A C 1
ATOM 651 O O . ILE A 1 85 ? -10.067 0.163 9.208 1.00 83.25 85 ILE A O 1
ATOM 655 N N . GLY A 1 86 ? -8.153 -0.739 9.914 1.00 84.25 86 GLY A N 1
ATOM 656 C CA . GLY A 1 86 ? -8.574 -2.137 9.820 1.00 84.25 86 GLY A CA 1
ATOM 657 C C . GLY A 1 86 ? -8.360 -2.722 8.424 1.00 84.25 86 GLY A C 1
ATOM 658 O O . GLY A 1 86 ? -7.638 -3.703 8.285 1.00 84.25 86 GLY A O 1
ATOM 659 N N . THR A 1 87 ? -8.928 -2.101 7.382 1.00 85.50 87 THR A N 1
ATOM 660 C CA . THR A 1 87 ? -8.744 -2.546 5.986 1.00 85.50 87 THR A CA 1
ATOM 661 C C . THR A 1 87 ? -8.006 -1.491 5.167 1.00 85.50 87 THR A C 1
ATOM 663 O O . THR A 1 87 ? -8.563 -0.437 4.849 1.00 85.50 87 THR A O 1
ATOM 666 N N . LEU A 1 88 ? -6.765 -1.790 4.778 1.00 89.25 88 LEU A N 1
ATOM 667 C CA . LEU A 1 88 ? -5.980 -0.972 3.852 1.00 89.25 88 LEU A CA 1
ATOM 668 C C . LEU A 1 88 ? -5.614 -1.798 2.618 1.00 89.25 88 LEU A C 1
ATOM 670 O O . LEU A 1 88 ? -4.985 -2.844 2.749 1.00 89.25 88 LEU A O 1
ATOM 674 N N . LEU A 1 89 ? -5.985 -1.309 1.437 1.00 88.25 89 LEU A N 1
ATOM 675 C CA . LEU A 1 89 ? -5.551 -1.830 0.143 1.00 88.25 89 LEU A CA 1
ATOM 676 C C . LEU A 1 89 ? -4.528 -0.865 -0.455 1.00 88.25 89 LEU A C 1
ATOM 678 O O . LEU A 1 89 ? -4.788 0.336 -0.516 1.00 88.25 89 LEU A O 1
ATOM 682 N N . VAL A 1 90 ? -3.386 -1.372 -0.910 1.00 87.06 90 VAL A N 1
ATOM 683 C CA . VAL A 1 90 ? -2.373 -0.569 -1.605 1.00 87.06 90 VAL A CA 1
ATOM 684 C C . VAL A 1 90 ? -2.059 -1.206 -2.950 1.00 87.06 90 VAL A C 1
ATOM 686 O O . VAL A 1 90 ? -1.675 -2.374 -3.006 1.00 87.06 90 VAL A O 1
ATOM 689 N N . THR A 1 91 ? -2.207 -0.437 -4.028 1.00 86.00 91 THR A N 1
ATOM 690 C CA . THR A 1 91 ? -1.802 -0.856 -5.372 1.00 86.00 91 THR A CA 1
ATOM 691 C C . THR A 1 91 ? -0.387 -0.366 -5.672 1.00 86.00 91 THR A C 1
ATOM 693 O O . THR A 1 91 ? -0.105 0.833 -5.598 1.00 86.00 91 THR A O 1
ATOM 696 N N . LEU A 1 92 ? 0.496 -1.310 -6.002 1.00 85.62 92 LEU A N 1
ATOM 697 C CA . LEU A 1 92 ? 1.928 -1.115 -6.225 1.00 85.62 92 LEU A CA 1
ATOM 698 C C . LEU A 1 92 ? 2.332 -1.715 -7.579 1.00 85.62 92 LEU A C 1
ATOM 700 O O . LEU A 1 92 ? 1.820 -2.758 -7.984 1.00 85.62 92 LEU A O 1
ATOM 704 N N . ALA A 1 93 ? 3.290 -1.100 -8.261 1.00 83.62 93 ALA A N 1
ATOM 705 C CA . ALA A 1 93 ? 3.943 -1.685 -9.420 1.00 83.62 93 ALA A CA 1
ATOM 706 C C . ALA A 1 93 ? 5.106 -2.576 -8.980 1.00 83.62 93 ALA A C 1
ATOM 708 O O . ALA A 1 93 ? 5.900 -2.198 -8.117 1.00 83.62 93 ALA A O 1
ATOM 709 N N . ALA A 1 94 ? 5.229 -3.751 -9.598 1.00 79.94 94 ALA A N 1
ATOM 710 C CA . ALA A 1 94 ? 6.226 -4.750 -9.225 1.00 79.94 94 ALA A CA 1
ATOM 711 C C . ALA A 1 94 ? 7.673 -4.246 -9.372 1.00 79.94 94 ALA A C 1
ATOM 713 O O . ALA A 1 94 ? 8.542 -4.654 -8.612 1.00 79.94 94 ALA A O 1
ATOM 714 N N . GLU A 1 95 ? 7.936 -3.342 -10.317 1.00 79.31 95 GLU A N 1
ATOM 715 C CA . GLU A 1 95 ? 9.249 -2.721 -10.525 1.00 79.31 95 GLU A CA 1
ATOM 716 C C . GLU A 1 95 ? 9.595 -1.625 -9.503 1.00 79.31 95 GLU A C 1
ATOM 718 O O . GLU A 1 95 ? 10.731 -1.162 -9.479 1.00 79.31 95 GLU A O 1
ATOM 723 N N . GLN A 1 96 ? 8.643 -1.196 -8.667 1.00 83.00 96 GLN A N 1
ATOM 724 C CA . GLN A 1 96 ? 8.837 -0.152 -7.650 1.00 83.00 96 GLN A CA 1
ATOM 725 C C . GLN A 1 96 ? 8.906 -0.711 -6.219 1.00 83.00 96 GLN A C 1
ATOM 727 O O . GLN A 1 96 ? 8.976 0.063 -5.261 1.00 83.00 96 GLN A O 1
ATOM 732 N N . VAL A 1 97 ? 8.869 -2.038 -6.057 1.00 86.44 97 VAL A N 1
ATOM 733 C CA . VAL A 1 97 ? 8.838 -2.716 -4.755 1.00 86.44 97 VAL A CA 1
ATOM 734 C C . VAL A 1 97 ? 9.753 -3.930 -4.736 1.00 86.44 97 VAL A C 1
ATOM 736 O O . VAL A 1 97 ? 9.993 -4.572 -5.755 1.00 86.44 97 VAL A O 1
ATOM 739 N N . THR A 1 98 ? 10.233 -4.289 -3.551 1.00 88.06 98 THR A N 1
ATOM 740 C CA . THR A 1 98 ? 10.967 -5.540 -3.340 1.00 88.06 98 THR A CA 1
ATOM 741 C C . THR A 1 98 ? 10.058 -6.629 -2.753 1.00 88.06 98 THR A C 1
ATOM 743 O O . THR A 1 98 ? 9.111 -6.321 -2.021 1.00 88.06 98 THR A O 1
ATOM 746 N N . PRO A 1 99 ? 10.368 -7.921 -2.982 1.00 87.69 99 PRO A N 1
ATOM 747 C CA . PRO A 1 99 ? 9.670 -9.043 -2.346 1.00 87.69 99 PRO A CA 1
ATOM 748 C C . PRO A 1 99 ? 9.603 -8.943 -0.813 1.00 87.69 99 PRO A C 1
ATOM 750 O O . PRO A 1 99 ? 8.587 -9.269 -0.199 1.00 87.69 99 PRO A O 1
ATOM 753 N N . GLN A 1 100 ? 10.677 -8.450 -0.188 1.00 89.38 100 GLN A N 1
ATOM 754 C CA . GLN A 1 100 ? 10.749 -8.270 1.261 1.00 89.38 100 GLN A CA 1
ATOM 755 C C . GLN A 1 100 ? 9.736 -7.231 1.753 1.00 89.38 100 GLN A C 1
ATOM 757 O O . GLN A 1 100 ? 9.053 -7.476 2.746 1.00 89.38 100 GLN A O 1
ATOM 762 N N . GLN A 1 101 ? 9.601 -6.104 1.051 1.00 90.94 101 GLN A N 1
ATOM 763 C CA . GLN A 1 101 ? 8.637 -5.062 1.408 1.00 90.94 101 GLN A CA 1
ATOM 764 C C . GLN A 1 101 ? 7.193 -5.547 1.247 1.00 90.94 101 GLN A C 1
ATOM 766 O O . GLN A 1 101 ? 6.378 -5.315 2.135 1.00 90.94 101 GLN A O 1
ATOM 771 N N . VAL A 1 102 ? 6.884 -6.275 0.166 1.00 88.62 102 VAL A N 1
ATOM 772 C CA . VAL A 1 102 ? 5.552 -6.881 -0.024 1.00 88.62 102 VAL A CA 1
ATOM 773 C C . VAL A 1 102 ? 5.231 -7.844 1.121 1.00 88.62 102 VAL A C 1
ATOM 775 O O . VAL A 1 102 ? 4.186 -7.717 1.754 1.00 88.62 102 VAL A O 1
ATOM 778 N N . SER A 1 103 ? 6.173 -8.723 1.479 1.00 89.56 103 SER A N 1
ATOM 779 C CA . SER A 1 103 ? 5.998 -9.641 2.609 1.00 89.56 103 SER A CA 1
ATOM 780 C C . SER A 1 103 ? 5.797 -8.907 3.942 1.00 89.56 103 SER A C 1
ATOM 782 O O . SER A 1 103 ? 4.978 -9.324 4.760 1.00 89.56 103 SER A O 1
ATOM 784 N N . GLN A 1 104 ? 6.521 -7.807 4.179 1.00 91.31 104 GLN A N 1
ATOM 785 C CA . GLN A 1 104 ? 6.354 -6.990 5.385 1.00 91.31 104 GLN A CA 1
ATOM 786 C C . GLN A 1 104 ? 4.961 -6.359 5.464 1.00 91.31 104 GLN A C 1
ATOM 788 O O . GLN A 1 104 ? 4.348 -6.398 6.530 1.00 91.31 104 GLN A O 1
ATOM 793 N N . LEU A 1 105 ? 4.460 -5.806 4.359 1.00 91.25 105 LEU A N 1
ATOM 794 C CA . LEU A 1 105 ? 3.132 -5.200 4.286 1.00 91.25 105 LEU A CA 1
ATOM 795 C C . LEU A 1 105 ? 2.032 -6.231 4.576 1.00 91.25 105 LEU A C 1
ATOM 797 O O . LEU A 1 105 ? 1.238 -6.032 5.500 1.00 91.25 105 LEU A O 1
ATOM 801 N N . SER A 1 106 ? 2.036 -7.360 3.867 1.00 90.62 106 SER A N 1
ATOM 802 C CA . SER A 1 106 ? 0.992 -8.381 4.006 1.00 90.62 106 SER A CA 1
ATOM 803 C C . SER A 1 106 ? 0.967 -9.042 5.377 1.00 90.62 106 SER A C 1
ATOM 805 O O . SER A 1 106 ? -0.097 -9.176 5.982 1.00 90.62 106 SER A O 1
ATOM 807 N N . LYS A 1 107 ? 2.138 -9.359 5.949 1.00 91.75 107 LYS A N 1
ATOM 808 C CA . LYS A 1 107 ? 2.231 -9.895 7.323 1.00 91.75 107 LYS A CA 1
ATOM 809 C C . LYS A 1 107 ? 1.654 -8.952 8.380 1.00 91.75 107 LYS A C 1
ATOM 811 O O . LYS A 1 107 ? 1.312 -9.400 9.469 1.00 91.75 107 LYS A O 1
ATOM 816 N N . ASN A 1 108 ? 1.561 -7.661 8.076 1.00 92.12 108 ASN A N 1
ATOM 817 C CA . ASN A 1 108 ? 1.049 -6.635 8.977 1.00 92.12 108 ASN A CA 1
ATOM 818 C C . ASN A 1 108 ? -0.374 -6.166 8.615 1.00 92.12 108 ASN A C 1
ATOM 820 O O . ASN A 1 108 ? -0.809 -5.119 9.093 1.00 92.12 108 ASN A O 1
ATOM 824 N N . GLY A 1 109 ? -1.110 -6.937 7.805 1.00 87.94 109 GLY A N 1
ATOM 825 C CA . GLY A 1 109 ? -2.531 -6.701 7.532 1.00 87.94 109 GLY A CA 1
ATOM 826 C C . GLY A 1 109 ? -2.820 -5.683 6.426 1.00 87.94 109 GLY A C 1
ATOM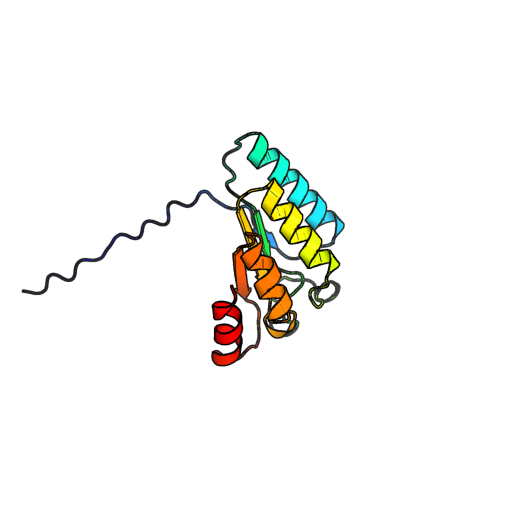 827 O O . GLY A 1 109 ? -3.960 -5.243 6.287 1.00 87.94 109 GLY A O 1
ATOM 828 N N . VAL A 1 110 ? -1.815 -5.301 5.634 1.00 90.75 110 VAL A N 1
ATOM 829 C CA . VAL A 1 110 ? -2.017 -4.500 4.420 1.00 90.75 110 VAL A CA 1
ATOM 830 C C . VAL A 1 110 ? -2.348 -5.440 3.264 1.00 90.75 110 VAL A C 1
ATOM 832 O O . VAL A 1 110 ? -1.597 -6.368 2.991 1.00 90.75 110 VAL A O 1
ATOM 835 N N . ILE A 1 111 ? -3.442 -5.190 2.550 1.00 89.81 111 ILE A N 1
ATOM 836 C CA . ILE A 1 111 ? -3.766 -5.921 1.324 1.00 89.81 111 ILE A CA 1
ATOM 837 C C . ILE A 1 111 ? -2.949 -5.302 0.189 1.00 89.81 111 ILE A C 1
ATOM 839 O O . ILE A 1 111 ? -3.116 -4.121 -0.123 1.00 89.81 111 ILE A O 1
ATOM 843 N N . VAL A 1 112 ? -2.069 -6.085 -0.431 1.00 87.62 112 VAL A N 1
ATOM 844 C CA . VAL A 1 112 ? -1.252 -5.630 -1.561 1.00 87.62 112 VAL A CA 1
ATOM 845 C C . VAL A 1 112 ? -1.898 -6.059 -2.874 1.00 87.62 112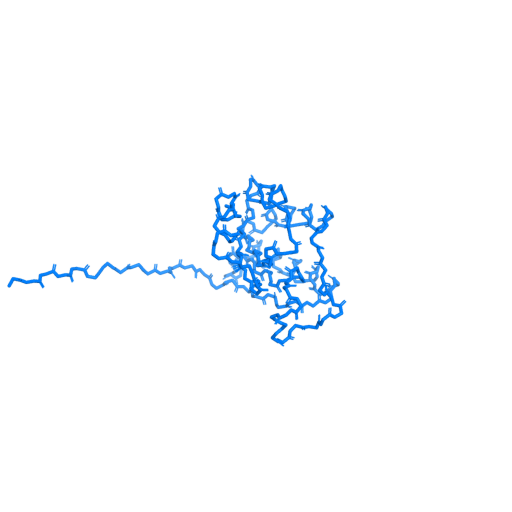 VAL A C 1
ATOM 847 O O . VAL A 1 112 ? -2.216 -7.227 -3.080 1.00 87.62 112 VAL A O 1
ATOM 850 N N . SER A 1 113 ? -2.073 -5.103 -3.780 1.00 86.31 113 SER A N 1
ATOM 851 C CA . SER A 1 113 ? -2.484 -5.327 -5.163 1.00 86.31 113 SER A CA 1
ATOM 852 C C . SER A 1 113 ? -1.327 -4.962 -6.088 1.00 86.31 113 SER A C 1
ATOM 854 O O . SER A 1 113 ? -0.705 -3.914 -5.919 1.00 86.31 113 SER A O 1
ATOM 856 N N . ILE A 1 114 ? -1.025 -5.814 -7.070 1.00 82.00 114 ILE A N 1
ATOM 857 C CA . ILE A 1 114 ? -0.047 -5.488 -8.113 1.00 82.00 114 ILE A CA 1
ATOM 858 C C . ILE A 1 114 ? -0.796 -4.911 -9.312 1.00 82.00 114 ILE A C 1
ATOM 860 O O . ILE A 1 114 ? -1.612 -5.592 -9.930 1.00 82.00 114 ILE A O 1
ATOM 864 N N . GLY A 1 115 ? -0.516 -3.653 -9.642 1.00 71.62 115 GLY A N 1
ATOM 865 C CA . GLY A 1 115 ? -1.198 -2.910 -10.701 1.00 71.62 115 GLY A CA 1
ATOM 866 C C . GLY A 1 115 ? -0.304 -1.825 -11.289 1.00 71.62 115 GLY A C 1
ATOM 867 O O . GLY A 1 115 ? 0.726 -1.484 -10.712 1.00 71.62 115 GLY A O 1
ATOM 868 N N . HIS A 1 116 ? -0.669 -1.313 -12.469 1.00 71.88 116 HIS A N 1
ATOM 869 C CA . HIS A 1 116 ? 0.124 -0.309 -13.204 1.00 71.88 116 HIS A CA 1
ATOM 870 C C . HIS A 1 116 ? 1.601 -0.684 -13.342 1.00 71.88 116 HIS A C 1
ATOM 872 O O . HIS A 1 116 ? 2.476 0.164 -13.225 1.00 71.88 116 HIS A O 1
ATOM 878 N N . SER A 1 117 ? 1.868 -1.968 -13.561 1.00 58.31 117 SER A N 1
ATOM 879 C CA . SER A 1 117 ? 3.205 -2.537 -13.688 1.00 58.31 117 SER A CA 1
ATOM 880 C C . SER A 1 117 ? 3.453 -2.984 -15.124 1.00 58.31 117 SER A C 1
ATOM 882 O O . SER A 1 117 ? 2.522 -3.415 -15.811 1.00 58.31 117 SER A O 1
ATOM 884 N N . ASN A 1 118 ? 4.703 -2.911 -15.581 1.00 65.00 118 ASN A N 1
ATOM 885 C CA . ASN A 1 118 ? 5.124 -3.568 -16.817 1.00 65.00 118 ASN A CA 1
ATOM 886 C C . ASN A 1 118 ? 5.737 -4.957 -16.571 1.00 65.00 118 ASN A C 1
ATOM 888 O O . ASN A 1 118 ? 6.467 -5.478 -17.415 1.00 65.00 118 ASN A O 1
ATOM 892 N N . CYS A 1 119 ? 5.480 -5.553 -15.406 1.00 58.03 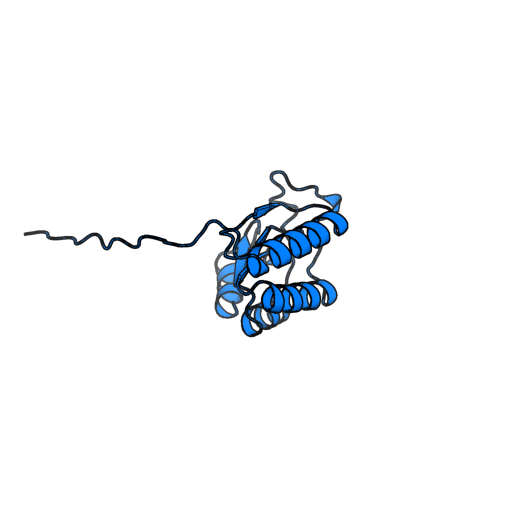119 CYS A N 1
ATOM 893 C CA . CYS A 1 119 ? 6.025 -6.852 -15.065 1.00 58.03 119 CYS A CA 1
ATOM 894 C C . CYS A 1 119 ? 5.441 -7.978 -15.914 1.00 58.03 119 CYS A C 1
ATOM 896 O O . CYS A 1 119 ? 4.269 -7.988 -16.296 1.00 58.03 119 CYS A O 1
ATOM 898 N N . THR A 1 120 ? 6.269 -8.988 -16.137 1.00 70.00 120 THR A N 1
ATOM 899 C CA . THR A 1 120 ? 5.843 -10.251 -16.732 1.00 70.00 120 THR A CA 1
ATOM 900 C C . THR A 1 120 ? 4.957 -11.036 -15.758 1.00 70.00 120 THR A C 1
ATOM 902 O O . THR A 1 120 ? 5.060 -10.888 -14.537 1.00 70.00 120 THR A O 1
ATOM 905 N N . ALA A 1 121 ? 4.104 -11.924 -16.278 1.00 67.31 121 ALA A N 1
ATOM 906 C CA . ALA A 1 121 ? 3.255 -12.776 -15.440 1.00 67.31 121 ALA A CA 1
ATOM 907 C C . ALA A 1 121 ? 4.038 -13.579 -14.367 1.00 67.31 121 ALA A C 1
ATOM 909 O O . ALA A 1 121 ? 3.559 -13.656 -13.234 1.00 67.31 121 ALA A O 1
ATOM 910 N N . PRO A 1 122 ? 5.249 -14.118 -14.638 1.00 70.06 122 PRO A N 1
ATOM 911 C CA . PRO A 1 122 ? 6.075 -14.746 -13.604 1.00 70.06 122 PRO A CA 1
ATOM 912 C C . PRO A 1 122 ? 6.500 -13.793 -12.477 1.00 70.06 122 PRO A C 1
ATOM 914 O O . PRO A 1 122 ? 6.467 -14.182 -11.311 1.00 70.06 122 PRO A O 1
ATOM 917 N N . GLN A 1 123 ? 6.855 -12.545 -12.798 1.00 68.31 123 GLN A N 1
ATOM 918 C CA . GLN A 1 123 ? 7.244 -11.536 -11.804 1.00 68.31 123 GLN A CA 1
ATOM 919 C C . GLN A 1 123 ? 6.059 -11.128 -10.921 1.00 68.31 123 GLN A C 1
ATOM 921 O O . GLN A 1 123 ? 6.198 -11.078 -9.700 1.00 68.31 123 GLN A O 1
ATOM 926 N N . ALA A 1 124 ? 4.880 -10.917 -11.516 1.00 65.56 124 ALA A N 1
ATOM 927 C CA . ALA A 1 124 ? 3.653 -10.666 -10.758 1.00 65.56 124 ALA A CA 1
ATOM 928 C C . ALA A 1 124 ? 3.333 -11.836 -9.816 1.00 65.56 124 ALA A C 1
ATOM 930 O O . ALA A 1 124 ? 3.055 -11.634 -8.636 1.00 65.56 124 ALA A O 1
ATOM 931 N N . LYS A 1 125 ? 3.428 -13.075 -10.319 1.00 67.31 125 LYS A N 1
ATOM 932 C CA . LYS A 1 125 ? 3.150 -14.286 -9.539 1.00 67.31 125 LYS A CA 1
ATOM 933 C C . LYS A 1 125 ? 4.098 -14.440 -8.349 1.00 67.31 125 LYS A C 1
ATOM 935 O O . LYS A 1 125 ? 3.643 -14.804 -7.272 1.00 67.31 125 LYS A O 1
ATOM 940 N N . ALA A 1 126 ? 5.384 -14.143 -8.521 1.00 67.44 126 ALA A N 1
ATOM 941 C CA . ALA A 1 126 ? 6.358 -14.214 -7.434 1.00 67.44 126 ALA A CA 1
ATOM 942 C C . ALA A 1 126 ? 6.016 -13.260 -6.276 1.00 67.44 126 ALA A C 1
ATOM 944 O O . ALA A 1 126 ? 6.166 -13.637 -5.118 1.00 67.44 126 ALA A O 1
ATOM 945 N N . LEU A 1 127 ? 5.512 -12.058 -6.575 1.00 67.31 127 LEU A N 1
ATOM 946 C CA . LEU A 1 127 ? 5.079 -11.100 -5.553 1.00 67.31 127 LEU A CA 1
ATOM 947 C C . LEU A 1 127 ? 3.732 -11.479 -4.930 1.00 67.31 127 LEU A C 1
ATOM 949 O O . LEU A 1 127 ? 3.578 -11.356 -3.721 1.00 67.31 127 LEU A O 1
ATOM 953 N N . LEU A 1 128 ? 2.783 -11.985 -5.722 1.00 65.38 128 LEU A N 1
ATOM 954 C CA . LEU A 1 128 ? 1.478 -12.430 -5.219 1.00 65.38 128 LEU A CA 1
ATOM 955 C C . LEU A 1 128 ? 1.582 -13.616 -4.253 1.00 65.38 128 LEU A C 1
ATOM 957 O O . LEU A 1 128 ? 0.759 -13.735 -3.359 1.00 65.38 128 LEU A O 1
ATOM 961 N N . LEU A 1 129 ? 2.593 -14.479 -4.393 1.00 70.81 129 LEU A N 1
ATOM 962 C CA . LEU A 1 129 ? 2.847 -15.562 -3.431 1.00 70.81 129 LEU A CA 1
ATOM 963 C C . LEU A 1 129 ? 3.318 -15.057 -2.057 1.00 70.81 129 LEU A C 1
ATOM 965 O O . LEU A 1 129 ? 3.349 -15.826 -1.099 1.00 70.81 129 LEU A O 1
ATOM 969 N N . LEU A 1 130 ? 3.719 -13.790 -1.973 1.00 67.62 130 LEU A N 1
ATOM 970 C CA . LEU A 1 130 ? 4.168 -13.134 -0.748 1.00 67.62 130 LEU A CA 1
ATOM 971 C C . LEU A 1 130 ? 3.112 -12.180 -0.178 1.00 67.62 130 LEU A C 1
ATOM 973 O O . LEU A 1 130 ? 3.341 -11.644 0.911 1.00 67.62 130 LEU A O 1
ATOM 977 N N . ALA A 1 131 ? 2.029 -11.949 -0.930 1.00 61.38 131 ALA A N 1
ATOM 978 C CA . ALA A 1 131 ? 0.972 -10.997 -0.626 1.00 61.38 131 ALA A CA 1
ATOM 979 C C . ALA A 1 131 ? -0.180 -11.646 0.150 1.00 61.38 131 ALA A C 1
ATOM 981 O O . ALA A 1 131 ? -0.733 -10.931 1.017 1.00 61.38 131 ALA A O 1
#

InterPro domains:
  IPR032466 Metal-dependent hydrolase [SSF51556] (18-127)

Secondary structure (DSSP, 8-state):
------------PPPPEEEES--HHHHHHHHHHHHHHHHTT-S---EEEE-SS--GGG-TTS-GGG--PPPHHHHHHHHHHHHHHS-EEEEE-GGG--HHHHHHHHHTTEEEEE-S----HHHHHHHHTT-